Protein AF-A0A520HS94-F1 (afdb_monomer)

Sequence (142 aa):
MKLDFATVLTDAWTLFKRDRDLLLRIAAPFLFLPAFALAMVVPDPPMPDAAAGNNEAQALVWADAVQTWAAAHGGWYLLAYVMSFFGTSLFYALYLDRDQLDLRGSLTRCLRIFPRFLLAMVIVSLPAGAGLLLYAIPGLYI

Mean predicted aligned error: 8.5 Å

Foldseek 3Di:
DDDDPVVVVVVVVVVCVVCVVVL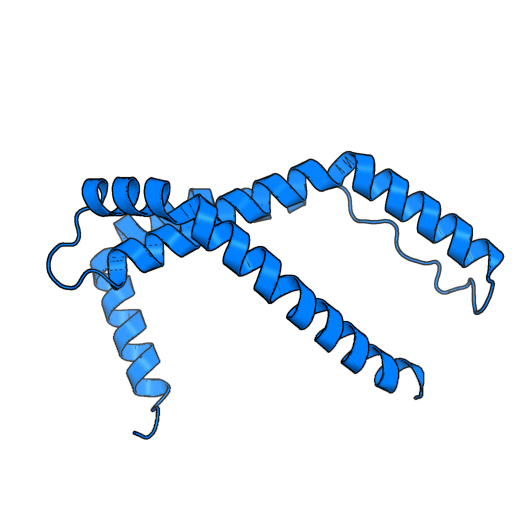CVLCVQQPPVLVVVCVVPQDDQDDQDPVCPPPPVSVVVSVVSNVVSCVVCVVSVVVNVLSNLLSVQLVVLQPVPPPDNDSVVSNVVSVVCSVVSVVVVVVVVVVVVVVVVVVVVVVVVD

Structure (mmCIF, N/CA/C/O backbone):
data_AF-A0A520HS94-F1
#
_entry.id   AF-A0A520HS94-F1
#
loop_
_atom_site.group_PDB
_atom_site.id
_atom_site.type_symbol
_atom_site.label_atom_id
_atom_site.label_alt_id
_atom_site.label_comp_id
_atom_site.label_asym_id
_atom_site.label_entity_id
_atom_site.label_seq_id
_atom_site.pdbx_PDB_ins_code
_atom_site.Cartn_x
_atom_site.Cartn_y
_atom_site.Cartn_z
_atom_site.occupancy
_atom_site.B_iso_or_equiv
_atom_site.auth_seq_id
_atom_site.auth_comp_id
_atom_site.auth_asym_id
_atom_site.auth_atom_id
_atom_site.pdbx_PDB_model_num
ATOM 1 N N . MET A 1 1 ? 6.338 -1.963 30.218 1.00 46.09 1 MET A N 1
ATOM 2 C CA . MET A 1 1 ? 5.293 -2.806 29.595 1.00 46.09 1 MET A CA 1
ATOM 3 C C . MET A 1 1 ? 5.981 -3.816 28.690 1.00 46.09 1 MET A C 1
ATOM 5 O O . MET A 1 1 ? 6.691 -3.385 27.793 1.00 46.09 1 MET A O 1
ATOM 9 N N . LYS A 1 2 ? 5.852 -5.124 28.947 1.00 66.19 2 LYS A N 1
ATOM 10 C CA . LYS A 1 2 ? 6.256 -6.154 27.976 1.00 66.19 2 LYS A CA 1
ATOM 11 C C . LYS A 1 2 ? 5.060 -6.394 27.058 1.00 66.19 2 LYS A C 1
ATOM 13 O O . LYS A 1 2 ? 3.977 -6.676 27.557 1.00 66.19 2 LYS A O 1
ATOM 18 N N . LEU A 1 3 ? 5.248 -6.206 25.756 1.00 71.38 3 LEU A N 1
ATOM 19 C CA . LEU A 1 3 ? 4.249 -6.561 24.754 1.00 71.38 3 LEU A CA 1
ATOM 20 C C . LEU A 1 3 ? 4.177 -8.086 24.683 1.00 71.38 3 LEU A C 1
ATOM 22 O O . LEU A 1 3 ? 5.139 -8.729 24.271 1.00 71.38 3 LEU A O 1
ATOM 26 N N . ASP A 1 4 ? 3.054 -8.648 25.120 1.00 88.38 4 ASP A N 1
ATOM 27 C CA . ASP A 1 4 ? 2.730 -10.044 24.864 1.00 88.38 4 ASP A CA 1
ATOM 28 C C . ASP A 1 4 ? 1.934 -10.137 23.560 1.00 88.38 4 ASP A C 1
ATOM 30 O O . ASP A 1 4 ? 0.773 -9.728 23.481 1.00 88.38 4 ASP A O 1
ATOM 34 N N . PHE A 1 5 ? 2.580 -10.674 22.527 1.00 86.12 5 PHE A N 1
ATOM 35 C CA . PHE A 1 5 ? 1.980 -10.855 21.210 1.00 86.12 5 PHE A CA 1
ATOM 36 C C . PHE A 1 5 ? 0.745 -11.758 21.244 1.00 86.12 5 PHE A C 1
ATOM 38 O O . PHE A 1 5 ? -0.189 -11.516 20.480 1.00 86.12 5 PHE A O 1
ATOM 45 N N . ALA A 1 6 ? 0.706 -12.759 22.129 1.00 88.25 6 ALA A N 1
ATOM 46 C CA . ALA A 1 6 ? -0.439 -13.661 22.230 1.00 88.25 6 ALA A CA 1
ATOM 47 C C . ALA A 1 6 ? -1.682 -12.919 22.739 1.00 88.25 6 ALA A C 1
ATOM 49 O O . ALA A 1 6 ? -2.774 -13.067 22.181 1.00 88.25 6 ALA A O 1
ATOM 50 N N . THR A 1 7 ? -1.500 -12.059 23.743 1.00 87.25 7 THR A N 1
ATOM 51 C CA . THR A 1 7 ? -2.571 -11.208 24.274 1.00 87.25 7 THR A CA 1
ATOM 52 C C . THR A 1 7 ? -3.066 -10.217 23.217 1.00 87.25 7 THR A C 1
ATOM 54 O O . THR A 1 7 ? -4.265 -10.157 22.952 1.00 87.25 7 THR A O 1
ATOM 57 N N . VAL A 1 8 ? -2.159 -9.523 22.517 1.00 87.62 8 VAL A N 1
ATOM 58 C CA . VAL A 1 8 ? -2.532 -8.568 21.451 1.00 87.62 8 VAL A CA 1
ATOM 59 C C . VAL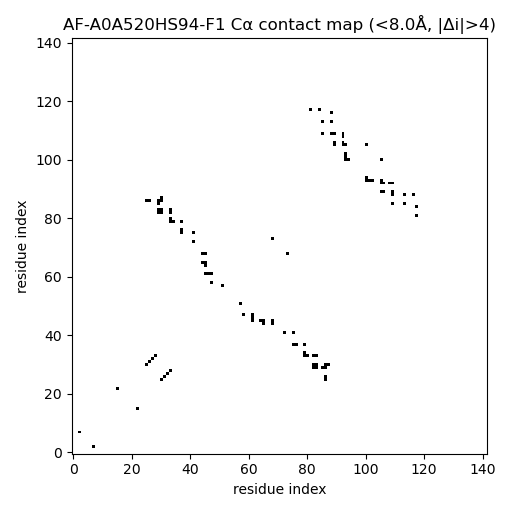 A 1 8 ? -3.321 -9.245 20.326 1.00 87.62 8 VAL A C 1
ATOM 61 O O . VAL A 1 8 ? -4.308 -8.694 19.836 1.00 87.62 8 VAL A O 1
ATOM 64 N N . LEU A 1 9 ? -2.914 -10.449 19.917 1.00 88.62 9 LEU A N 1
ATOM 65 C CA . LEU A 1 9 ? -3.591 -11.181 18.848 1.00 88.62 9 LEU A CA 1
ATOM 66 C C . LEU A 1 9 ? -4.982 -11.663 19.279 1.00 88.62 9 LEU A C 1
ATOM 68 O O . LEU A 1 9 ? -5.926 -11.620 18.490 1.00 88.62 9 LEU A O 1
ATOM 72 N N . THR A 1 10 ? -5.120 -12.084 20.536 1.00 91.19 10 THR A N 1
ATOM 73 C CA . THR A 1 10 ? -6.405 -12.508 21.109 1.00 91.19 10 THR A CA 1
ATOM 74 C C . THR A 1 10 ? -7.387 -11.340 21.188 1.00 91.19 10 THR A C 1
ATOM 76 O O . THR A 1 10 ? -8.551 -11.484 20.800 1.00 91.19 10 THR A O 1
ATOM 79 N N . ASP A 1 11 ? -6.914 -10.164 21.602 1.00 87.19 11 ASP A N 1
ATOM 80 C CA . ASP A 1 11 ? -7.717 -8.941 21.635 1.00 87.19 11 ASP A CA 1
ATOM 81 C C . ASP A 1 11 ? -8.162 -8.536 20.227 1.00 87.19 11 ASP A C 1
ATOM 83 O O . ASP A 1 11 ? -9.354 -8.324 19.986 1.00 87.19 11 ASP A O 1
ATOM 87 N N . ALA A 1 12 ? -7.230 -8.517 19.267 1.00 86.50 12 ALA A N 1
ATOM 88 C CA . ALA A 1 12 ? -7.531 -8.215 17.870 1.00 86.50 12 ALA A CA 1
ATOM 89 C C . ALA A 1 12 ? -8.554 -9.197 17.274 1.00 86.50 12 ALA A C 1
ATOM 91 O O . ALA A 1 12 ? -9.481 -8.787 16.573 1.00 86.50 12 ALA A O 1
ATOM 92 N N . TRP A 1 13 ? -8.433 -10.491 17.584 1.00 91.00 13 TRP A N 1
ATOM 93 C CA . TRP A 1 13 ? -9.367 -11.517 17.121 1.00 91.00 13 TRP A CA 1
ATOM 94 C C . TRP A 1 13 ? -10.769 -11.352 17.710 1.00 91.00 13 TRP A C 1
ATOM 96 O O . TRP A 1 13 ? -11.774 -11.539 17.017 1.00 91.00 13 TRP A O 1
ATOM 106 N N . THR A 1 14 ? -10.846 -10.970 18.982 1.00 90.75 14 THR A N 1
ATOM 107 C CA . THR A 1 14 ? -12.114 -10.697 19.664 1.00 90.75 14 THR A CA 1
ATOM 108 C C . THR A 1 14 ? -12.805 -9.479 19.050 1.00 90.75 14 THR A C 1
ATOM 110 O O . THR A 1 14 ? -13.999 -9.534 18.746 1.00 90.75 14 THR A O 1
ATOM 113 N N . LEU A 1 15 ? -12.039 -8.419 18.776 1.00 85.94 15 LEU A N 1
ATOM 114 C CA . LEU A 1 15 ? -12.501 -7.214 18.083 1.00 85.94 15 LEU A CA 1
ATOM 115 C C . LEU A 1 15 ? -13.030 -7.541 16.679 1.00 85.94 15 LEU A C 1
ATOM 117 O O . LEU A 1 15 ? -14.138 -7.148 16.315 1.00 85.94 15 LEU A O 1
ATOM 121 N N . PHE A 1 16 ? -12.264 -8.332 15.921 1.00 87.19 16 PHE A N 1
ATOM 122 C CA . PHE A 1 16 ? -12.641 -8.758 14.580 1.00 87.19 16 PHE A CA 1
ATOM 123 C C . PHE A 1 16 ? -13.942 -9.553 14.588 1.00 87.19 16 PHE A C 1
ATOM 125 O O . PHE A 1 16 ? -14.823 -9.274 13.786 1.00 87.19 16 PHE A O 1
ATOM 132 N N . LYS A 1 17 ? -14.101 -10.521 15.497 1.00 90.38 17 LYS A N 1
ATOM 133 C CA . LYS A 1 17 ? -15.337 -11.312 15.592 1.00 90.38 17 LYS A CA 1
ATOM 134 C C . LYS A 1 17 ? -16.560 -10.456 15.905 1.00 90.38 17 LYS A C 1
ATOM 136 O O . LYS A 1 17 ? -17.626 -10.732 15.358 1.00 90.38 17 LYS A O 1
ATOM 141 N N . ARG A 1 18 ? -16.404 -9.445 16.763 1.00 87.81 18 ARG A N 1
ATOM 142 C CA . ARG A 1 18 ? -17.484 -8.531 17.145 1.00 87.81 18 ARG A CA 1
ATOM 143 C C . ARG A 1 18 ? -17.935 -7.666 15.969 1.00 87.81 18 ARG A C 1
ATOM 145 O O . ARG A 1 18 ? -19.128 -7.589 15.697 1.00 87.81 18 ARG A O 1
ATOM 152 N N . ASP A 1 19 ? -16.983 -7.081 15.245 1.00 87.94 19 ASP A N 1
ATOM 153 C CA . ASP A 1 19 ? -17.264 -6.047 14.239 1.00 87.94 19 ASP A CA 1
ATOM 154 C C . ASP A 1 19 ? -17.124 -6.565 12.792 1.00 87.94 19 ASP A C 1
ATOM 156 O O . ASP A 1 19 ? -17.133 -5.788 11.838 1.00 87.94 19 ASP A O 1
ATOM 160 N N . ARG A 1 20 ? -17.002 -7.888 12.606 1.00 88.12 20 ARG A N 1
ATOM 161 C CA . ARG A 1 20 ? -16.615 -8.544 11.342 1.00 88.12 20 ARG A CA 1
ATOM 162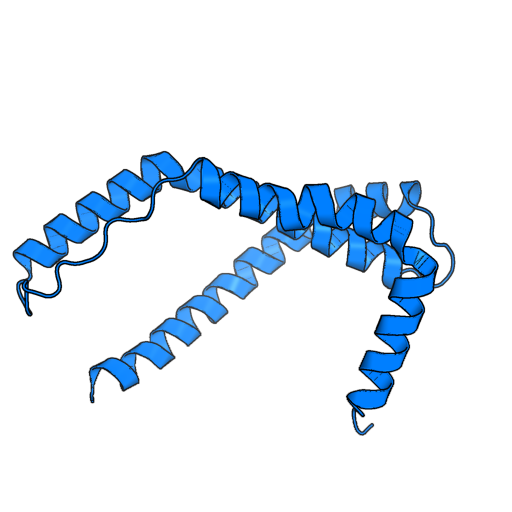 C C . ARG A 1 20 ? -17.365 -8.031 10.121 1.00 88.12 20 ARG A C 1
ATOM 164 O O . ARG A 1 20 ? -16.751 -7.802 9.086 1.00 88.12 20 ARG A O 1
ATOM 171 N N . ASP A 1 21 ? -18.685 -7.906 10.221 1.00 89.81 21 ASP A N 1
ATOM 172 C CA . ASP A 1 21 ? -19.528 -7.482 9.098 1.00 89.81 21 ASP A CA 1
ATOM 173 C C . ASP A 1 21 ? -19.171 -6.060 8.635 1.00 89.81 21 ASP A C 1
ATOM 175 O O . ASP A 1 21 ? -18.955 -5.832 7.446 1.00 89.81 21 ASP A O 1
ATOM 179 N N . LEU A 1 22 ? -18.993 -5.126 9.574 1.00 87.56 22 LEU A N 1
ATOM 180 C CA . LEU A 1 22 ? -18.542 -3.765 9.279 1.00 87.56 22 LEU A CA 1
ATOM 181 C C . LEU A 1 22 ? -17.132 -3.773 8.673 1.00 87.56 22 LEU A C 1
ATOM 183 O O . LEU A 1 22 ? -16.888 -3.130 7.650 1.00 87.56 22 LEU A O 1
ATOM 187 N N . LEU A 1 23 ? -16.210 -4.521 9.287 1.00 88.44 23 LEU A N 1
ATOM 188 C CA . LEU A 1 23 ? -14.815 -4.566 8.852 1.00 88.44 23 LEU A CA 1
ATOM 189 C C . LEU A 1 23 ? -14.678 -5.133 7.443 1.00 88.44 23 LEU A C 1
ATOM 191 O O . LEU A 1 23 ? -13.936 -4.575 6.642 1.00 88.44 23 LEU A O 1
ATOM 195 N N . LEU A 1 24 ? -15.413 -6.197 7.113 1.00 90.81 24 LEU A N 1
ATOM 196 C CA . LEU A 1 24 ? -15.394 -6.788 5.775 1.00 90.81 24 LEU A CA 1
ATOM 197 C C . LEU A 1 24 ? -15.970 -5.835 4.725 1.00 90.81 24 LEU A C 1
ATOM 199 O O . LEU A 1 24 ? -15.407 -5.729 3.638 1.00 90.81 24 LEU A O 1
ATOM 203 N N . ARG A 1 25 ? -17.033 -5.091 5.052 1.00 90.81 25 ARG A N 1
ATOM 204 C CA . ARG A 1 25 ? -17.624 -4.091 4.143 1.00 90.81 25 ARG A CA 1
ATOM 205 C C . ARG A 1 25 ? -16.694 -2.917 3.843 1.00 90.81 25 ARG A C 1
ATOM 207 O O . ARG A 1 25 ? -16.867 -2.275 2.815 1.00 90.81 25 ARG A O 1
ATOM 214 N N . ILE A 1 26 ? -15.717 -2.645 4.707 1.00 88.94 26 ILE A N 1
ATOM 215 C CA . ILE A 1 26 ? -14.685 -1.623 4.484 1.00 88.94 26 ILE A CA 1
ATOM 216 C C . ILE A 1 26 ? -13.452 -2.242 3.814 1.00 88.94 26 ILE A C 1
ATOM 218 O O . ILE A 1 26 ? -12.958 -1.727 2.813 1.00 88.94 26 ILE A O 1
ATOM 222 N N . ALA A 1 27 ? -12.963 -3.368 4.333 1.00 90.94 27 ALA A N 1
ATOM 223 C CA . ALA A 1 27 ? -11.759 -4.024 3.837 1.00 90.94 27 ALA A CA 1
ATOM 224 C C . ALA A 1 27 ? -11.918 -4.493 2.386 1.00 90.94 27 ALA A C 1
ATOM 226 O O . ALA A 1 27 ? -10.990 -4.334 1.595 1.00 90.94 27 ALA A O 1
ATOM 227 N N . ALA A 1 28 ? -13.083 -5.031 2.016 1.00 92.44 28 ALA A N 1
ATOM 228 C CA . ALA A 1 28 ? -13.317 -5.528 0.665 1.00 92.44 28 ALA A CA 1
ATOM 229 C C . ALA A 1 28 ? -13.140 -4.435 -0.412 1.00 92.44 28 ALA A C 1
ATOM 231 O O . ALA A 1 28 ? -12.296 -4.625 -1.284 1.00 92.44 28 ALA A O 1
ATOM 232 N N . PRO A 1 29 ? -13.841 -3.284 -0.373 1.00 93.38 29 PRO A N 1
ATOM 233 C CA . PRO A 1 29 ? -13.701 -2.255 -1.405 1.00 93.38 29 PRO A CA 1
ATOM 234 C C . PRO A 1 29 ? -12.425 -1.413 -1.298 1.00 93.38 29 PRO A C 1
ATOM 236 O O . PRO A 1 29 ? -11.972 -0.901 -2.319 1.00 93.38 29 PRO A O 1
ATOM 239 N N . PHE A 1 30 ? -11.856 -1.234 -0.100 1.00 92.62 30 PHE A N 1
ATOM 240 C CA . PHE A 1 30 ? -10.740 -0.298 0.085 1.00 92.62 30 PHE A CA 1
ATOM 241 C C . PHE A 1 30 ? -9.372 -0.958 0.217 1.00 92.62 30 PHE A C 1
ATOM 243 O O . PHE A 1 30 ? -8.392 -0.323 -0.136 1.00 92.62 30 PHE A O 1
ATOM 250 N N . LEU A 1 31 ? -9.276 -2.198 0.700 1.00 90.00 31 LEU A N 1
ATOM 251 C CA . LEU A 1 31 ? -7.988 -2.890 0.842 1.00 90.00 31 LEU A CA 1
ATOM 252 C C . LEU A 1 31 ? -7.825 -4.001 -0.194 1.00 90.00 31 LEU A C 1
ATOM 254 O O . LEU A 1 31 ? -6.787 -4.097 -0.840 1.00 90.00 31 LEU A O 1
ATOM 258 N N . PHE A 1 32 ? -8.851 -4.834 -0.368 1.00 94.00 32 PHE A N 1
ATOM 259 C CA . PHE A 1 32 ? -8.772 -5.982 -1.267 1.00 94.00 32 PHE A CA 1
ATOM 260 C C . PHE A 1 32 ? -8.986 -5.588 -2.731 1.00 94.00 32 PHE A C 1
ATOM 262 O O . PHE A 1 32 ? -8.144 -5.877 -3.578 1.00 94.00 32 PHE A O 1
ATOM 269 N N . LEU A 1 33 ? -10.094 -4.909 -3.035 1.00 94.19 33 LEU A N 1
ATOM 270 C CA . LEU A 1 33 ? -10.494 -4.595 -4.405 1.00 94.19 33 LEU A CA 1
ATOM 271 C C . LEU A 1 33 ? -9.450 -3.772 -5.176 1.00 94.19 33 LEU A C 1
ATOM 273 O O . LEU A 1 33 ? -9.213 -4.118 -6.329 1.00 94.19 33 LEU A O 1
ATOM 277 N N . PRO A 1 34 ? -8.788 -2.743 -4.608 1.00 92.94 34 PRO A N 1
ATOM 278 C CA . PRO A 1 34 ? -7.807 -1.969 -5.364 1.00 92.94 34 PRO A CA 1
ATOM 279 C C . PRO A 1 34 ? -6.570 -2.797 -5.722 1.00 92.94 34 PRO A C 1
ATOM 281 O O . PRO A 1 34 ? -6.094 -2.731 -6.852 1.00 92.94 34 PRO A O 1
ATOM 284 N N . ALA A 1 35 ? -6.088 -3.625 -4.790 1.00 91.25 35 ALA A N 1
ATOM 285 C CA . ALA A 1 35 ? -4.973 -4.535 -5.038 1.00 91.25 35 ALA A CA 1
ATOM 286 C C . ALA A 1 35 ? -5.341 -5.614 -6.070 1.00 91.25 35 ALA A C 1
ATOM 288 O O . ALA A 1 35 ? -4.570 -5.894 -6.985 1.00 91.25 35 ALA A O 1
ATOM 289 N N . PHE A 1 36 ? -6.546 -6.178 -5.961 1.00 94.31 36 PHE A N 1
ATOM 290 C CA . PHE A 1 36 ? -7.053 -7.161 -6.914 1.00 94.31 36 PHE A CA 1
ATOM 291 C C . PHE A 1 36 ? -7.247 -6.564 -8.316 1.00 94.31 36 PHE A C 1
ATOM 293 O O . PHE A 1 36 ? -6.867 -7.175 -9.309 1.00 94.31 36 PHE A O 1
ATOM 300 N N . ALA A 1 37 ? -7.790 -5.348 -8.405 1.00 93.12 37 ALA A N 1
ATOM 301 C CA . ALA A 1 37 ? -7.975 -4.645 -9.668 1.00 93.12 37 ALA A CA 1
ATOM 302 C C . ALA A 1 37 ? -6.635 -4.331 -10.341 1.00 93.12 37 ALA A C 1
ATOM 304 O O . ALA A 1 37 ? -6.511 -4.534 -11.546 1.00 93.12 37 ALA A O 1
ATOM 305 N N . LEU A 1 38 ? -5.619 -3.905 -9.580 1.00 93.00 38 LEU A N 1
ATOM 306 C CA . LEU A 1 38 ? -4.267 -3.723 -10.115 1.00 93.00 38 LEU A CA 1
ATOM 307 C C . LEU A 1 38 ? -3.730 -5.007 -10.744 1.00 93.00 38 LEU A C 1
ATOM 309 O O . LEU A 1 38 ? -3.280 -4.967 -11.882 1.00 93.00 38 LEU A O 1
ATOM 313 N N . ALA A 1 39 ? -3.849 -6.134 -10.038 1.00 91.38 39 ALA A N 1
ATOM 314 C CA . ALA A 1 39 ? -3.377 -7.429 -10.524 1.00 91.38 39 ALA A CA 1
ATOM 315 C C . ALA A 1 39 ? -4.093 -7.911 -11.802 1.00 91.38 39 ALA A C 1
ATOM 317 O O . ALA A 1 39 ? -3.580 -8.779 -12.499 1.00 91.38 39 ALA A O 1
ATOM 318 N N . MET A 1 40 ? -5.282 -7.380 -12.104 1.00 92.44 40 MET A N 1
ATOM 319 C CA . MET A 1 40 ? -6.052 -7.732 -13.303 1.00 92.44 40 MET A CA 1
ATOM 320 C C . MET A 1 40 ? -5.878 -6.738 -14.454 1.00 92.44 40 MET A C 1
ATOM 322 O O . MET A 1 40 ? -5.980 -7.129 -15.614 1.00 92.44 40 MET A O 1
ATOM 326 N N . VAL A 1 41 ? -5.678 -5.454 -14.150 1.00 89.50 41 VAL A N 1
ATOM 327 C CA . VAL A 1 41 ? -5.710 -4.367 -15.143 1.00 89.50 41 VAL A CA 1
ATOM 328 C C . VAL A 1 41 ? -4.312 -3.928 -15.560 1.00 89.50 41 VAL A C 1
ATOM 330 O O . VAL A 1 41 ? -4.128 -3.480 -16.693 1.00 89.50 41 VAL A O 1
ATOM 333 N N . VAL A 1 42 ? -3.332 -4.017 -14.662 1.00 92.00 42 VAL A N 1
ATOM 334 C CA . VAL A 1 42 ? -1.986 -3.514 -14.917 1.00 92.00 42 VAL A CA 1
ATOM 335 C C . VAL A 1 42 ? -1.065 -4.677 -15.283 1.00 92.00 42 VAL A C 1
ATOM 337 O O . VAL A 1 42 ? -0.926 -5.599 -14.481 1.00 92.00 42 VAL A O 1
ATOM 340 N N . PRO A 1 43 ? -0.443 -4.662 -16.476 1.00 90.25 43 PRO A N 1
ATOM 341 C CA . PRO A 1 43 ? 0.537 -5.674 -16.842 1.00 90.25 43 PRO A CA 1
ATOM 342 C C . PRO A 1 43 ? 1.779 -5.558 -15.958 1.00 90.25 43 PRO A C 1
ATOM 344 O O . PRO A 1 43 ? 2.127 -4.461 -15.511 1.00 90.25 43 PRO A O 1
ATOM 347 N N . ASP A 1 44 ? 2.470 -6.679 -15.761 1.00 87.44 44 ASP A N 1
ATOM 348 C CA . ASP A 1 44 ? 3.700 -6.709 -14.976 1.00 87.44 44 ASP A CA 1
ATOM 349 C C . ASP A 1 44 ? 4.749 -5.725 -15.527 1.00 87.44 44 ASP A C 1
ATOM 351 O O . ASP A 1 44 ? 4.856 -5.541 -16.748 1.00 87.44 44 ASP A O 1
ATOM 355 N N . PRO A 1 45 ? 5.528 -5.070 -14.645 1.00 86.69 45 PRO A N 1
ATOM 356 C CA . PRO A 1 45 ? 6.592 -4.179 -15.072 1.00 86.69 45 PRO A CA 1
ATOM 357 C C . PRO A 1 45 ? 7.666 -4.954 -15.848 1.00 86.69 45 PRO A C 1
ATOM 359 O O . PRO A 1 45 ? 7.934 -6.120 -15.539 1.00 86.69 45 PRO A O 1
ATOM 362 N N . PRO A 1 46 ? 8.325 -4.314 -16.830 1.00 87.19 46 PRO A N 1
ATOM 363 C CA . PRO A 1 46 ? 9.385 -4.960 -17.589 1.00 87.19 46 PRO A CA 1
ATOM 364 C C . PRO A 1 46 ? 10.520 -5.376 -16.650 1.00 87.19 46 PRO A C 1
ATOM 366 O O . PRO A 1 46 ? 11.104 -4.553 -15.939 1.00 87.19 46 PRO A O 1
ATOM 369 N N . MET A 1 47 ? 10.831 -6.671 -16.641 1.00 84.25 47 MET A N 1
ATOM 370 C CA . MET A 1 47 ? 11.939 -7.206 -15.856 1.00 84.25 47 MET A CA 1
ATOM 371 C C . MET A 1 47 ? 13.269 -6.946 -16.575 1.00 84.25 47 MET A C 1
ATOM 373 O O . MET A 1 47 ? 13.311 -6.992 -17.808 1.00 84.25 47 MET A O 1
ATOM 377 N N . PRO A 1 48 ? 14.355 -6.674 -15.834 1.00 80.31 48 PRO A N 1
ATOM 378 C CA . PRO A 1 48 ? 15.680 -6.577 -16.428 1.00 80.31 48 PRO A CA 1
ATOM 379 C C . PRO A 1 48 ? 16.096 -7.936 -17.005 1.00 80.31 48 PRO A C 1
ATOM 381 O O . PRO A 1 48 ? 15.826 -8.982 -16.412 1.00 80.31 48 PRO A O 1
ATOM 384 N N . ASP A 1 49 ? 16.759 -7.924 -18.162 1.00 78.81 49 ASP A N 1
ATOM 385 C CA . ASP A 1 49 ? 17.282 -9.145 -18.774 1.00 78.81 49 ASP A CA 1
ATOM 386 C C . ASP A 1 49 ? 18.464 -9.674 -17.947 1.00 78.81 49 ASP A C 1
ATOM 388 O O . ASP A 1 49 ? 19.505 -9.030 -17.828 1.00 78.81 49 ASP A O 1
ATOM 392 N N . ALA A 1 50 ? 18.308 -10.865 -17.367 1.00 70.62 50 ALA A N 1
ATOM 393 C CA . ALA A 1 50 ? 19.343 -11.500 -16.557 1.00 70.62 50 ALA A CA 1
ATOM 394 C C . ALA A 1 50 ? 20.600 -11.866 -17.372 1.00 70.62 50 ALA A C 1
ATOM 396 O O . ALA A 1 50 ? 21.684 -11.989 -16.802 1.00 70.62 50 ALA A O 1
ATOM 397 N N . ALA A 1 51 ? 20.479 -12.023 -18.696 1.00 68.94 51 ALA A N 1
ATOM 398 C CA . ALA A 1 51 ? 21.603 -12.315 -19.586 1.00 68.94 51 ALA A CA 1
ATOM 399 C C . ALA A 1 51 ? 22.416 -11.062 -19.971 1.00 68.94 51 ALA A C 1
ATOM 401 O O . ALA A 1 51 ? 23.500 -11.191 -20.543 1.00 68.94 51 ALA A O 1
ATOM 402 N N . ALA A 1 52 ? 21.926 -9.862 -19.638 1.00 63.22 52 ALA A N 1
ATOM 403 C CA . ALA A 1 52 ? 22.541 -8.580 -19.985 1.00 63.22 52 ALA A CA 1
ATOM 404 C C . ALA A 1 52 ? 23.923 -8.342 -19.356 1.00 63.22 52 ALA A C 1
ATOM 406 O O . ALA A 1 52 ? 24.740 -7.600 -19.908 1.00 63.22 52 ALA A O 1
ATOM 407 N N . GLY A 1 53 ? 24.191 -8.939 -18.189 1.00 65.38 53 GLY A N 1
ATOM 408 C CA . GLY A 1 53 ? 25.375 -8.622 -17.386 1.00 65.38 53 GLY A CA 1
ATOM 409 C C . GLY A 1 53 ? 25.488 -7.121 -17.060 1.00 65.38 53 GLY A C 1
ATOM 410 O O . GLY A 1 53 ? 24.492 -6.405 -17.000 1.00 65.38 53 GLY A O 1
ATOM 411 N N . ASN A 1 54 ? 26.715 -6.616 -16.884 1.00 68.69 54 ASN A N 1
ATOM 412 C CA . ASN A 1 54 ? 26.997 -5.199 -16.583 1.00 68.69 54 ASN A CA 1
ATOM 413 C C . ASN A 1 54 ? 26.958 -4.296 -17.835 1.00 68.69 54 ASN A C 1
ATOM 415 O O . ASN A 1 54 ? 27.827 -3.442 -18.022 1.00 68.69 54 ASN A O 1
ATOM 419 N N . ASN A 1 55 ? 25.996 -4.504 -18.735 1.00 81.31 55 ASN A N 1
ATOM 420 C CA . ASN A 1 55 ? 25.891 -3.715 -19.958 1.00 81.31 55 ASN A CA 1
ATOM 421 C C . ASN A 1 55 ? 25.067 -2.438 -19.728 1.00 81.31 55 ASN A C 1
ATOM 423 O O . ASN A 1 55 ? 23.836 -2.459 -19.739 1.00 81.31 55 ASN A O 1
ATOM 427 N N . GLU A 1 56 ? 25.761 -1.311 -19.567 1.00 80.56 56 GLU A N 1
ATOM 428 C CA . GLU A 1 56 ? 25.164 0.009 -19.318 1.00 80.56 56 GLU A CA 1
ATOM 429 C C . GLU A 1 56 ? 24.143 0.419 -20.394 1.00 80.56 56 GLU A C 1
ATOM 431 O O . GLU A 1 56 ? 23.093 0.977 -20.078 1.00 80.56 56 GLU A O 1
ATOM 436 N N . ALA A 1 57 ? 24.381 0.061 -21.661 1.00 82.69 57 ALA A N 1
ATOM 437 C CA . ALA A 1 57 ? 23.446 0.358 -22.744 1.00 82.69 57 ALA A CA 1
ATOM 438 C C . ALA A 1 57 ? 22.106 -0.382 -22.579 1.00 82.69 57 ALA A C 1
ATOM 440 O O . ALA A 1 57 ? 21.051 0.184 -22.856 1.00 82.69 57 ALA A O 1
ATOM 441 N N . GLN A 1 58 ? 22.126 -1.627 -22.092 1.00 81.69 58 GLN A N 1
ATOM 442 C CA . GLN A 1 58 ? 20.899 -2.386 -21.824 1.00 81.69 58 GLN A CA 1
ATOM 443 C C . GLN A 1 58 ? 20.188 -1.888 -20.562 1.00 81.69 58 GLN A C 1
ATOM 445 O O . GLN A 1 58 ? 18.959 -1.865 -20.530 1.00 81.69 58 GLN A O 1
ATOM 450 N N . ALA A 1 59 ? 20.938 -1.411 -1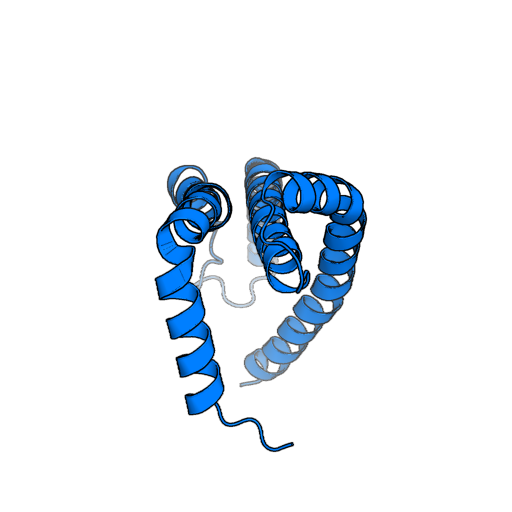9.564 1.00 82.31 59 ALA A N 1
ATOM 451 C CA . ALA A 1 59 ? 20.361 -0.775 -18.383 1.00 82.31 59 ALA A CA 1
ATOM 452 C C . ALA A 1 59 ? 19.587 0.508 -18.739 1.00 82.31 59 ALA A C 1
ATOM 454 O O . ALA A 1 59 ? 18.489 0.718 -18.225 1.00 82.31 59 ALA A O 1
ATOM 455 N N . LEU A 1 60 ? 20.111 1.331 -19.656 1.00 86.19 60 LEU A N 1
ATOM 456 C CA . LEU A 1 60 ? 19.421 2.534 -20.142 1.00 86.19 60 LEU A CA 1
ATOM 457 C C . LEU A 1 60 ? 18.138 2.199 -20.914 1.00 86.19 60 LEU A C 1
ATOM 459 O O . LEU A 1 60 ? 17.111 2.838 -20.697 1.00 86.19 60 LEU A O 1
ATOM 463 N N . VAL A 1 61 ? 18.176 1.175 -21.772 1.00 86.69 61 VAL A N 1
ATOM 464 C CA . VAL A 1 61 ? 16.987 0.703 -22.505 1.00 86.69 61 VAL A CA 1
ATOM 465 C C . VAL A 1 61 ? 15.923 0.168 -21.546 1.00 86.69 61 VAL A C 1
ATOM 467 O O . VAL A 1 61 ? 14.741 0.472 -21.695 1.00 86.69 61 VAL A O 1
ATOM 470 N N . TRP A 1 62 ? 16.329 -0.597 -20.531 1.00 87.25 62 TRP A N 1
ATOM 471 C CA . TRP A 1 62 ? 15.411 -1.069 -19.498 1.00 87.25 62 TRP A CA 1
ATOM 472 C C . TRP A 1 62 ? 14.814 0.090 -18.690 1.00 87.25 62 TRP A C 1
ATOM 474 O O . TRP A 1 62 ? 13.605 0.109 -18.467 1.00 87.25 62 TRP A O 1
ATOM 484 N N . ALA A 1 63 ? 15.619 1.084 -18.305 1.00 87.19 63 ALA A N 1
ATOM 485 C CA . ALA A 1 63 ? 15.136 2.260 -17.585 1.00 87.19 63 ALA A CA 1
ATOM 486 C C . ALA A 1 63 ? 14.083 3.043 -18.391 1.00 87.19 63 ALA A C 1
ATOM 488 O O . ALA A 1 63 ? 13.056 3.428 -17.830 1.00 87.19 63 ALA A O 1
ATOM 489 N N . ASP A 1 64 ? 14.288 3.215 -19.700 1.00 91.06 64 ASP A N 1
ATOM 490 C CA . ASP A 1 64 ? 13.317 3.854 -20.599 1.00 91.06 64 ASP A CA 1
ATOM 491 C C . ASP A 1 64 ? 12.012 3.042 -20.718 1.00 91.06 64 ASP A C 1
ATOM 493 O O . ASP A 1 64 ? 10.907 3.593 -20.634 1.00 91.06 64 ASP A O 1
ATOM 497 N N . ALA A 1 65 ? 12.116 1.711 -20.802 1.00 88.81 65 ALA A N 1
ATOM 498 C CA . ALA A 1 65 ? 10.957 0.819 -20.816 1.00 88.81 65 ALA A CA 1
ATOM 499 C C . ALA A 1 65 ? 10.160 0.882 -19.500 1.00 88.81 65 ALA A C 1
ATOM 501 O O . ALA A 1 65 ? 8.929 0.982 -19.522 1.00 88.81 65 ALA A O 1
ATOM 502 N N . VAL A 1 66 ? 10.847 0.876 -18.351 1.00 90.25 66 VAL A N 1
ATOM 503 C CA . VAL A 1 66 ? 10.225 1.047 -17.027 1.00 90.25 66 VAL A CA 1
ATOM 504 C C . VAL A 1 66 ? 9.565 2.418 -16.917 1.00 90.25 66 VAL A C 1
ATOM 506 O O . VAL A 1 66 ? 8.439 2.508 -16.429 1.00 90.25 66 VAL A O 1
ATOM 509 N N . GLN A 1 67 ? 10.217 3.484 -17.387 1.00 91.12 67 GLN A N 1
ATOM 510 C CA . GLN A 1 67 ? 9.662 4.836 -17.356 1.00 91.12 67 GLN A CA 1
ATOM 511 C C . GLN A 1 67 ? 8.398 4.947 -18.217 1.00 91.12 67 GLN A C 1
ATOM 513 O O . GLN A 1 67 ? 7.403 5.524 -17.776 1.00 91.12 67 GLN A O 1
ATOM 518 N N . THR A 1 68 ? 8.408 4.352 -19.409 1.00 93.38 68 THR A N 1
ATOM 519 C CA . THR A 1 68 ? 7.247 4.316 -20.308 1.00 93.38 68 THR A CA 1
ATOM 520 C C . THR A 1 68 ? 6.087 3.539 -19.685 1.00 93.38 68 THR A C 1
ATOM 522 O O . THR A 1 68 ? 4.953 4.023 -19.664 1.00 93.38 68 THR A O 1
ATOM 525 N N . TRP A 1 69 ? 6.367 2.371 -19.103 1.00 92.50 69 TRP A N 1
ATOM 526 C CA . TRP A 1 69 ? 5.374 1.584 -18.370 1.00 92.50 69 TRP A CA 1
ATOM 527 C C . TRP A 1 69 ? 4.811 2.358 -17.168 1.00 92.50 69 TRP A C 1
ATOM 529 O O . TRP A 1 69 ? 3.595 2.418 -16.975 1.00 92.50 69 TRP A O 1
ATOM 539 N N . ALA A 1 70 ? 5.673 3.020 -16.392 1.00 91.31 70 ALA A N 1
ATOM 540 C CA . ALA A 1 70 ? 5.271 3.805 -15.230 1.00 91.31 70 ALA A CA 1
ATOM 541 C C . ALA A 1 70 ? 4.424 5.022 -15.627 1.00 91.31 70 ALA A C 1
ATOM 543 O O . ALA A 1 70 ? 3.464 5.349 -14.933 1.00 91.31 70 ALA A O 1
ATOM 544 N N . ALA A 1 71 ? 4.720 5.667 -16.756 1.00 92.44 71 ALA A N 1
ATOM 545 C CA . ALA A 1 71 ? 3.897 6.751 -17.285 1.00 92.44 71 ALA A CA 1
ATOM 546 C C . ALA A 1 71 ? 2.505 6.255 -17.718 1.00 92.44 71 ALA A C 1
ATOM 548 O O . ALA A 1 71 ? 1.509 6.938 -17.482 1.00 92.44 71 ALA A O 1
ATOM 549 N N . ALA A 1 72 ? 2.423 5.055 -18.302 1.00 93.25 72 ALA A N 1
ATOM 550 C CA . ALA A 1 72 ? 1.165 4.461 -18.751 1.00 93.25 72 ALA A CA 1
ATOM 551 C C . ALA A 1 72 ? 0.297 3.916 -17.599 1.00 93.25 72 ALA A C 1
ATOM 553 O O . ALA A 1 72 ? -0.931 4.021 -17.648 1.00 93.25 72 ALA A O 1
ATOM 554 N N . HIS A 1 73 ? 0.911 3.345 -16.555 1.00 93.31 73 HIS A N 1
ATOM 555 C CA . HIS A 1 73 ? 0.195 2.597 -15.512 1.00 93.31 73 HIS A CA 1
ATOM 556 C C . HIS A 1 73 ? 0.329 3.164 -14.092 1.00 93.31 73 HIS A C 1
ATOM 558 O O . HIS A 1 73 ? -0.449 2.798 -13.209 1.00 93.31 73 HIS A O 1
ATOM 564 N N . GLY A 1 74 ? 1.255 4.091 -13.847 1.00 88.06 74 GLY A N 1
ATOM 565 C CA . GLY A 1 74 ? 1.525 4.643 -12.515 1.00 88.06 74 GLY A CA 1
ATOM 566 C C . GLY A 1 74 ? 0.321 5.343 -11.881 1.00 88.06 74 GLY A C 1
ATOM 567 O O . GLY A 1 74 ? 0.145 5.289 -10.664 1.00 88.06 74 GLY A O 1
ATOM 568 N N . GLY A 1 75 ? -0.568 5.925 -12.693 1.00 91.88 75 GLY A N 1
ATOM 569 C CA . GLY A 1 75 ? -1.827 6.503 -12.215 1.00 91.88 75 GLY A CA 1
ATOM 570 C C . GLY A 1 75 ? -2.752 5.478 -11.546 1.00 91.88 75 GLY A C 1
ATOM 571 O O . GLY A 1 75 ? -3.381 5.793 -10.535 1.00 91.88 75 GLY A O 1
ATOM 572 N N . TRP A 1 76 ? -2.789 4.238 -12.046 1.00 92.19 76 TRP A N 1
ATOM 573 C CA . TRP A 1 76 ? -3.576 3.158 -11.442 1.00 92.19 76 TRP A CA 1
ATOM 574 C C . TRP A 1 76 ? -3.011 2.740 -10.090 1.00 92.19 76 TRP A C 1
ATOM 576 O O . TRP A 1 76 ? -3.771 2.584 -9.135 1.00 92.19 76 TRP A O 1
ATOM 586 N N . TYR A 1 77 ? -1.683 2.629 -9.983 1.00 89.31 77 TYR A N 1
ATOM 587 C CA . TYR A 1 77 ? -1.026 2.376 -8.700 1.00 89.31 77 TYR A CA 1
ATOM 588 C C . TYR A 1 77 ? -1.318 3.489 -7.702 1.00 89.31 77 TYR A C 1
ATOM 590 O O . TYR A 1 77 ? -1.720 3.204 -6.575 1.00 89.31 77 TYR A O 1
ATOM 598 N N . LEU A 1 78 ? -1.184 4.753 -8.118 1.00 90.56 78 LEU A N 1
ATOM 599 C CA . LEU A 1 78 ? -1.496 5.895 -7.264 1.00 90.56 78 LEU A CA 1
ATOM 600 C C . LEU A 1 78 ? -2.939 5.827 -6.751 1.00 90.56 78 LEU A C 1
ATOM 602 O O . LEU A 1 78 ? -3.166 5.960 -5.549 1.00 90.56 78 LEU A O 1
ATOM 606 N N . LEU A 1 79 ? -3.905 5.573 -7.638 1.00 92.12 79 LEU A N 1
ATOM 607 C CA . LEU A 1 79 ? -5.312 5.441 -7.265 1.00 92.12 79 LEU A CA 1
ATOM 608 C C . LEU A 1 79 ? -5.524 4.307 -6.254 1.00 92.12 79 LEU A C 1
ATOM 610 O O . LEU A 1 79 ? -6.173 4.510 -5.227 1.00 92.12 79 LEU A O 1
ATOM 614 N N . ALA A 1 80 ? -4.943 3.135 -6.506 1.00 92.50 80 ALA A N 1
ATOM 615 C CA . ALA A 1 80 ? -5.076 1.987 -5.620 1.00 92.50 80 ALA A CA 1
ATOM 616 C C . ALA A 1 80 ? -4.457 2.238 -4.235 1.00 92.50 80 ALA A C 1
ATOM 618 O O . ALA A 1 80 ? -5.061 1.887 -3.215 1.00 92.50 80 ALA A O 1
ATOM 619 N N . TYR A 1 81 ? -3.299 2.903 -4.175 1.00 90.50 81 TYR A N 1
ATOM 620 C CA . TYR A 1 81 ? -2.676 3.313 -2.915 1.00 90.50 81 TYR A CA 1
ATOM 621 C C . TYR A 1 81 ? -3.527 4.330 -2.159 1.00 90.50 81 TYR A C 1
ATOM 623 O O . TYR A 1 81 ? -3.731 4.175 -0.957 1.00 90.50 81 TYR A O 1
ATOM 631 N N . VAL A 1 82 ? -4.074 5.336 -2.845 1.00 92.62 82 VAL A N 1
ATOM 632 C CA . VAL A 1 82 ? -4.976 6.326 -2.237 1.00 92.62 82 VAL A CA 1
ATOM 633 C C . VAL A 1 82 ? -6.210 5.641 -1.642 1.00 92.62 82 VAL A C 1
ATOM 635 O O . VAL A 1 82 ? -6.556 5.915 -0.492 1.00 92.62 82 VAL A O 1
ATOM 638 N N . MET A 1 83 ? -6.833 4.708 -2.370 1.00 93.81 83 MET A N 1
ATOM 639 C CA . MET A 1 83 ? -7.971 3.927 -1.864 1.00 93.81 83 MET A CA 1
ATOM 640 C C . MET A 1 83 ? -7.594 3.085 -0.637 1.00 93.81 83 MET A C 1
ATOM 642 O O . MET A 1 83 ? -8.327 3.073 0.355 1.00 93.81 83 MET A O 1
ATOM 646 N N . SER A 1 84 ? -6.423 2.449 -0.671 1.00 92.38 84 SER A N 1
ATOM 647 C CA . SER A 1 84 ? -5.910 1.623 0.427 1.00 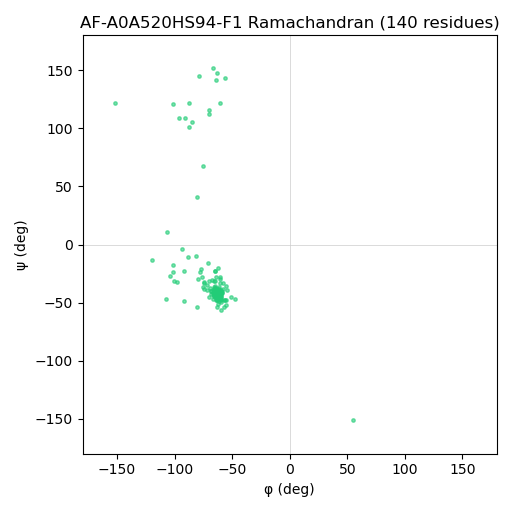92.38 84 SER A CA 1
ATOM 648 C C . SER A 1 84 ? -5.600 2.444 1.676 1.00 92.38 84 SER A C 1
ATOM 650 O O . SER A 1 84 ? -5.987 2.077 2.788 1.00 92.38 84 SER A O 1
ATOM 652 N N . PHE A 1 85 ? -4.960 3.601 1.513 1.00 92.00 85 PHE A N 1
ATOM 653 C CA . PHE A 1 85 ? -4.709 4.526 2.615 1.00 92.00 85 PHE A CA 1
ATOM 654 C C . PHE A 1 85 ? -5.999 5.094 3.189 1.00 92.00 85 PHE A C 1
ATOM 656 O O . PHE A 1 85 ? -6.091 5.268 4.407 1.00 92.00 85 PHE A O 1
ATOM 663 N N . PHE A 1 86 ? -7.007 5.338 2.350 1.00 91.75 86 PHE A N 1
ATOM 664 C CA . PHE A 1 86 ? -8.314 5.769 2.826 1.00 91.75 86 PHE A CA 1
ATOM 665 C C . PHE A 1 86 ? -8.939 4.696 3.724 1.00 91.75 86 PHE A C 1
ATOM 667 O O . PHE A 1 86 ? -9.268 4.994 4.873 1.00 91.75 86 PHE A O 1
ATOM 674 N N . GLY A 1 87 ? -8.990 3.440 3.263 1.00 91.12 87 GLY A N 1
ATOM 675 C CA . GLY A 1 87 ? -9.479 2.306 4.056 1.00 91.12 87 GLY A CA 1
ATOM 676 C C . GLY A 1 87 ? -8.748 2.147 5.391 1.00 91.12 87 GLY A C 1
ATOM 677 O O . GLY A 1 87 ? -9.382 2.067 6.442 1.00 91.12 87 GLY A O 1
ATOM 678 N N . THR A 1 88 ? -7.414 2.191 5.373 1.00 90.62 88 THR A N 1
ATOM 679 C CA . THR A 1 88 ? -6.585 2.125 6.588 1.00 90.62 88 THR A CA 1
ATOM 680 C C . THR A 1 88 ? -6.890 3.270 7.556 1.00 90.62 88 THR A C 1
ATOM 682 O O . THR A 1 88 ? -7.066 3.048 8.755 1.00 90.62 88 THR A O 1
ATOM 685 N N . SER A 1 89 ? -7.019 4.499 7.051 1.00 89.81 89 SER A N 1
ATOM 686 C CA . SER A 1 89 ? -7.355 5.655 7.886 1.00 89.81 89 SER A CA 1
ATOM 687 C C . SER A 1 89 ? -8.765 5.568 8.479 1.00 89.81 89 SER A C 1
ATOM 689 O O . SER A 1 89 ? -8.983 6.026 9.601 1.00 89.81 89 SER A O 1
ATOM 691 N N . LEU A 1 90 ? -9.708 4.937 7.770 1.00 89.31 90 LEU A N 1
ATOM 692 C CA . LEU A 1 90 ? -11.057 4.686 8.264 1.00 89.31 90 LEU A CA 1
ATOM 693 C C . LEU A 1 90 ? -11.049 3.657 9.403 1.00 89.31 90 LEU A C 1
ATOM 695 O O . LEU A 1 90 ? -11.725 3.875 10.406 1.00 89.31 90 LEU A O 1
ATOM 699 N N . PHE A 1 91 ? -10.232 2.600 9.314 1.00 88.38 91 PHE A N 1
ATOM 700 C CA . PHE A 1 91 ? -10.026 1.676 10.437 1.00 88.38 91 PHE A CA 1
ATOM 701 C C . PHE A 1 91 ? -9.448 2.383 11.662 1.00 88.38 91 PHE A C 1
ATOM 703 O O . PHE A 1 91 ? -9.934 2.178 12.774 1.00 88.38 91 PHE A O 1
ATOM 710 N N . TYR A 1 92 ? -8.456 3.256 11.470 1.00 87.31 92 TYR A N 1
ATOM 711 C CA . TYR A 1 92 ? -7.927 4.059 12.572 1.00 87.31 92 TYR A CA 1
ATOM 712 C C . TYR A 1 92 ? -8.990 4.985 13.159 1.00 87.31 92 TYR A C 1
ATOM 714 O O . TYR A 1 92 ? -9.107 5.066 14.375 1.00 87.31 92 TYR A O 1
ATOM 722 N N . ALA A 1 93 ? -9.802 5.639 12.328 1.00 86.06 93 ALA A N 1
ATOM 723 C CA . ALA A 1 93 ? -10.875 6.509 12.799 1.00 86.06 93 ALA A CA 1
ATOM 724 C C . ALA A 1 93 ? -11.975 5.753 13.566 1.00 86.06 93 ALA A C 1
ATOM 726 O O . ALA A 1 93 ? -12.565 6.333 14.471 1.00 86.06 93 ALA A O 1
ATOM 727 N N . LEU A 1 94 ? -12.247 4.491 13.220 1.00 85.56 94 LEU A N 1
ATOM 728 C CA . LEU A 1 94 ? -13.220 3.645 13.920 1.00 85.56 94 LEU A CA 1
ATOM 729 C C . LEU A 1 94 ? -12.707 3.151 15.276 1.00 85.56 94 LEU A C 1
ATOM 731 O O . LEU A 1 94 ? -13.481 3.074 16.221 1.00 85.56 94 LEU A O 1
ATOM 735 N N . TYR A 1 95 ? -11.419 2.815 15.377 1.00 82.69 95 TYR A N 1
ATOM 736 C CA . TYR A 1 95 ? -10.872 2.165 16.572 1.00 82.69 95 TYR A CA 1
ATOM 737 C C . TYR A 1 95 ? -10.098 3.080 17.523 1.00 82.69 95 TYR A C 1
ATOM 739 O O . TYR A 1 95 ? -9.904 2.709 18.681 1.00 82.69 95 TYR A O 1
ATOM 747 N N . LEU A 1 96 ? -9.665 4.268 17.086 1.00 81.38 96 LEU A N 1
ATOM 748 C CA . LEU A 1 96 ? -9.125 5.273 18.011 1.00 81.38 96 LEU A CA 1
ATOM 749 C C . LEU A 1 96 ? -10.222 6.011 18.783 1.00 81.38 96 LEU A C 1
ATOM 751 O O . LEU A 1 96 ? -9.925 6.563 19.843 1.00 81.38 96 LEU A O 1
ATOM 755 N N . ASP A 1 97 ? -11.452 6.062 18.264 1.00 72.06 97 ASP A N 1
ATOM 756 C CA . ASP A 1 97 ? -12.565 6.709 18.955 1.00 72.06 97 ASP A CA 1
ATOM 757 C C . ASP A 1 97 ? -13.197 5.723 19.944 1.00 72.06 97 ASP A C 1
ATOM 759 O O . ASP A 1 97 ? -13.834 4.744 19.560 1.00 72.06 97 ASP A O 1
ATOM 763 N N . ARG A 1 98 ? -12.936 5.932 21.238 1.00 59.44 98 ARG A N 1
ATOM 764 C CA . ARG A 1 98 ? -13.282 4.970 22.296 1.00 59.44 98 ARG A CA 1
ATOM 765 C C . ARG A 1 98 ? -14.760 4.973 22.677 1.00 59.44 98 ARG A C 1
ATOM 767 O O . ARG A 1 98 ? -15.214 3.975 23.229 1.00 59.44 98 ARG A O 1
ATOM 774 N N . ASP A 1 99 ? -15.485 6.052 22.386 1.00 61.84 99 ASP A N 1
ATOM 775 C CA . ASP A 1 99 ? -16.817 6.265 22.958 1.00 61.84 99 ASP A CA 1
ATOM 776 C C . ASP A 1 99 ? -17.980 5.931 22.014 1.00 61.84 99 ASP A C 1
ATOM 778 O O . ASP A 1 99 ? -19.055 5.602 22.513 1.00 61.84 99 ASP A O 1
ATOM 782 N N . GLN A 1 100 ? -17.812 5.944 20.682 1.00 58.03 100 GLN A N 1
ATOM 783 C CA . GLN A 1 100 ? -18.880 5.560 19.742 1.00 58.03 100 GLN A CA 1
ATOM 784 C C . GLN A 1 100 ? -18.337 4.990 18.422 1.00 58.03 100 GLN A C 1
ATOM 786 O O . GLN A 1 100 ? -17.659 5.680 17.665 1.00 58.03 100 GLN A O 1
ATOM 791 N N . LEU A 1 101 ? -18.726 3.752 18.096 1.00 66.00 101 LEU A N 1
ATOM 792 C CA . LEU A 1 101 ? -18.593 3.175 16.752 1.00 66.00 101 LEU A CA 1
ATOM 793 C C . LEU A 1 101 ? -19.666 3.779 15.824 1.00 66.00 101 LEU A C 1
ATOM 795 O O . LEU A 1 101 ? -20.604 3.093 15.419 1.00 66.00 101 LEU A O 1
ATOM 799 N N . ASP A 1 102 ? -19.564 5.073 15.514 1.00 78.44 102 ASP A N 1
ATOM 800 C CA . ASP A 1 102 ? -20.413 5.713 14.504 1.00 78.44 102 ASP A CA 1
ATOM 801 C C . ASP A 1 102 ? -19.692 5.775 13.153 1.00 78.44 102 ASP A C 1
ATOM 803 O O . ASP A 1 102 ? -18.777 6.573 12.941 1.00 78.44 102 ASP A O 1
ATOM 807 N N . LEU A 1 103 ? -20.156 4.966 12.199 1.00 77.50 103 LEU A N 1
ATOM 808 C CA . LEU A 1 103 ? -19.617 4.934 10.841 1.00 77.50 103 LEU A CA 1
ATOM 809 C C . LEU A 1 103 ? -19.698 6.307 10.157 1.00 77.50 103 LEU A C 1
ATOM 811 O O . LEU A 1 103 ? -18.776 6.683 9.429 1.00 77.50 103 LEU A O 1
ATOM 815 N N . ARG A 1 104 ? -20.776 7.070 10.377 1.00 82.19 104 ARG A N 1
ATOM 816 C CA . ARG A 1 104 ? -20.966 8.374 9.724 1.00 82.19 104 ARG A CA 1
ATOM 817 C C . ARG A 1 104 ? -19.984 9.407 10.276 1.00 82.19 104 ARG A C 1
ATOM 819 O O . ARG A 1 104 ? -19.351 10.133 9.497 1.00 82.19 104 ARG A O 1
ATOM 826 N N . GLY A 1 105 ? -19.837 9.451 11.598 1.00 82.38 105 GLY A N 1
ATOM 827 C CA . GLY A 1 105 ? -18.855 10.273 12.296 1.00 82.38 105 GLY A CA 1
ATOM 828 C C . GLY A 1 105 ? -17.426 9.932 11.878 1.00 82.38 105 GLY A C 1
ATOM 829 O O . GLY A 1 105 ? -16.680 10.825 11.456 1.00 82.38 105 GLY A O 1
ATOM 830 N N . SER A 1 106 ? -17.066 8.646 11.887 1.00 82.44 106 SER A N 1
ATOM 831 C CA . SER A 1 106 ? -15.736 8.185 11.477 1.00 82.44 106 SER A CA 1
ATOM 832 C C . SER A 1 106 ? -15.441 8.494 10.010 1.00 82.44 106 SER A C 1
ATOM 834 O O . SER A 1 106 ? -14.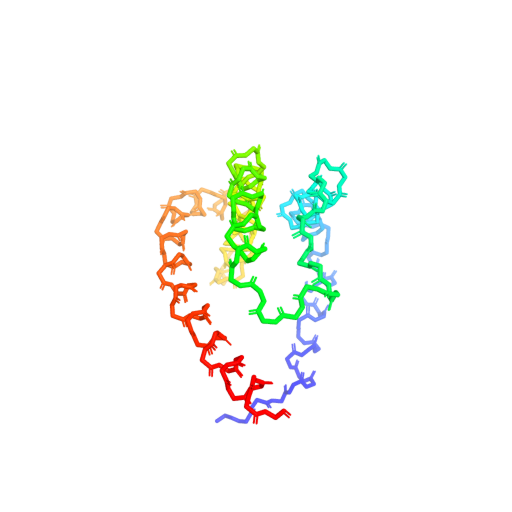339 8.949 9.712 1.00 82.44 106 SER A O 1
ATOM 836 N N . LEU A 1 107 ? -16.409 8.347 9.098 1.00 85.25 107 LEU A N 1
ATOM 837 C CA . LEU A 1 107 ? -16.225 8.681 7.680 1.00 85.25 107 LEU A CA 1
ATOM 838 C C . LEU A 1 107 ? -15.999 10.185 7.470 1.00 85.25 107 LEU A C 1
ATOM 840 O O . LEU A 1 107 ? -15.086 10.585 6.749 1.00 85.25 107 LEU A O 1
ATOM 844 N N . THR A 1 108 ? -16.786 11.028 8.142 1.00 85.88 108 THR A N 1
ATOM 845 C CA . THR A 1 108 ? -16.652 12.494 8.059 1.00 85.88 108 THR A CA 1
ATOM 846 C C . THR A 1 108 ? -15.303 12.955 8.614 1.00 85.88 108 THR A C 1
ATOM 848 O O . THR A 1 108 ? -14.610 13.785 8.018 1.00 85.88 108 THR A O 1
ATOM 851 N N . ARG A 1 109 ? -14.892 12.381 9.749 1.00 84.81 109 ARG A N 1
ATOM 852 C CA . ARG A 1 109 ? -13.590 12.642 10.368 1.00 84.81 109 ARG A CA 1
ATOM 853 C C . ARG A 1 109 ? -12.442 12.170 9.478 1.00 84.81 109 ARG A C 1
ATOM 855 O O . ARG A 1 109 ? -11.477 12.914 9.303 1.00 84.81 109 ARG A O 1
ATOM 862 N N . CYS A 1 110 ? -12.568 10.972 8.913 1.00 86.88 110 CYS A N 1
ATOM 863 C CA . CYS A 1 110 ? -11.621 10.390 7.972 1.00 86.88 110 CYS A CA 1
ATOM 864 C C . CYS A 1 110 ? -11.438 11.315 6.766 1.00 86.88 110 CYS A C 1
ATOM 866 O O . CYS A 1 110 ? -10.324 11.773 6.551 1.00 86.88 110 CYS A O 1
ATOM 868 N N . LEU A 1 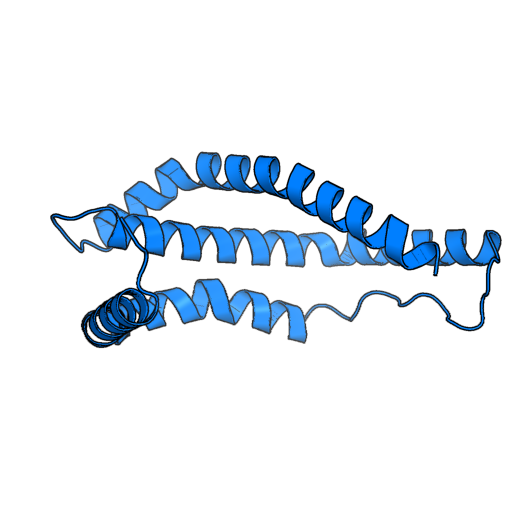111 ? -12.511 11.727 6.082 1.00 87.19 111 LEU A N 1
ATOM 869 C CA . LEU A 1 111 ? -12.445 12.657 4.943 1.00 87.19 111 LEU A CA 1
ATOM 870 C C . LEU A 1 111 ? -11.722 13.971 5.273 1.00 87.19 111 LEU A C 1
ATOM 872 O O . LEU A 1 111 ? -10.946 14.473 4.463 1.00 87.19 111 LEU A O 1
ATOM 876 N N . ARG A 1 112 ? -11.930 14.516 6.477 1.00 88.31 112 ARG A N 1
ATOM 877 C CA . ARG A 1 112 ? -11.287 15.767 6.905 1.00 88.31 112 ARG A CA 1
ATOM 878 C C . ARG A 1 112 ? -9.790 15.610 7.191 1.00 88.31 112 ARG A C 1
ATOM 880 O O . ARG A 1 112 ? -9.022 16.546 6.978 1.00 88.31 112 ARG A O 1
ATOM 887 N N . ILE A 1 113 ? -9.374 14.462 7.724 1.00 88.06 113 ILE A N 1
ATOM 888 C CA . ILE A 1 113 ? -7.978 14.201 8.120 1.00 88.06 113 ILE A CA 1
ATOM 889 C C . ILE A 1 113 ? -7.188 13.544 6.982 1.00 88.06 113 ILE A C 1
ATOM 891 O O . ILE A 1 113 ? -5.966 13.687 6.929 1.00 88.06 113 ILE A O 1
ATOM 895 N N . PHE A 1 114 ? -7.872 12.886 6.047 1.00 89.88 114 PHE A N 1
ATOM 896 C CA . PHE A 1 114 ? -7.280 12.078 4.990 1.00 89.88 114 PHE A CA 1
ATOM 897 C C . PHE A 1 114 ? -6.185 12.797 4.190 1.00 89.88 114 PHE A C 1
ATOM 899 O O . PHE A 1 114 ? -5.115 12.211 4.057 1.00 89.88 114 PHE A O 1
ATOM 906 N N . PRO A 1 115 ? -6.335 14.065 3.753 1.00 89.31 115 PRO A N 1
ATOM 907 C CA . PRO A 1 115 ? -5.261 14.753 3.031 1.00 89.31 115 PRO A CA 1
ATOM 908 C C . PRO A 1 115 ? -3.974 14.868 3.857 1.00 89.31 115 PRO A C 1
ATOM 910 O O . PRO A 1 115 ? -2.876 14.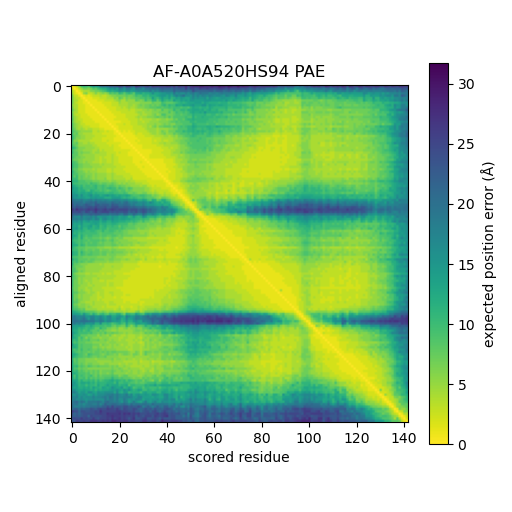664 3.347 1.00 89.31 115 PRO A O 1
ATOM 913 N N . ARG A 1 116 ? -4.098 15.142 5.163 1.00 91.25 116 ARG A N 1
ATOM 914 C CA . ARG A 1 116 ? -2.948 15.253 6.078 1.00 91.25 116 ARG A CA 1
ATOM 915 C C . ARG A 1 116 ? -2.327 13.885 6.342 1.00 91.25 116 ARG A C 1
ATOM 917 O O . ARG A 1 116 ? -1.108 13.776 6.398 1.00 91.25 116 ARG A O 1
ATOM 924 N N . PHE A 1 117 ? -3.159 12.855 6.478 1.00 88.62 117 PHE A N 1
ATOM 925 C CA . PHE A 1 117 ? -2.707 11.475 6.625 1.00 88.62 117 PHE A CA 1
ATOM 926 C C . PHE A 1 117 ? -1.964 10.982 5.377 1.00 88.62 117 PHE A C 1
ATOM 928 O O . PHE A 1 117 ? -0.890 10.402 5.500 1.00 88.62 117 PHE A O 1
ATOM 935 N N . LEU A 1 118 ? -2.488 11.269 4.185 1.00 89.94 118 LEU A N 1
ATOM 936 C CA . LEU A 1 118 ? -1.862 10.915 2.915 1.00 89.94 118 LEU A CA 1
ATOM 937 C C . LEU A 1 118 ? -0.497 11.596 2.767 1.00 89.94 118 LEU A C 1
ATOM 939 O O . LEU A 1 118 ? 0.485 10.929 2.458 1.00 89.94 118 LEU A O 1
ATOM 943 N N . LEU A 1 119 ? -0.410 12.897 3.066 1.00 91.19 119 LEU A N 1
ATOM 944 C CA . LEU A 1 119 ? 0.867 13.617 3.076 1.00 91.19 119 LEU A CA 1
ATOM 945 C C . LEU A 1 119 ? 1.857 13.016 4.079 1.00 91.19 119 LEU A C 1
ATOM 947 O O . LEU A 1 119 ? 3.024 12.837 3.745 1.00 91.19 119 LEU A O 1
ATOM 951 N N . ALA A 1 120 ? 1.399 12.660 5.282 1.00 90.44 120 ALA A N 1
ATOM 952 C CA . ALA A 1 120 ? 2.244 11.994 6.268 1.00 90.44 120 ALA A CA 1
ATOM 953 C C . ALA A 1 120 ? 2.762 10.643 5.749 1.00 90.44 120 ALA A C 1
ATOM 955 O O . ALA A 1 120 ? 3.950 10.361 5.884 1.00 90.44 120 ALA A O 1
ATOM 956 N N . MET A 1 121 ? 1.911 9.841 5.102 1.00 87.06 121 MET A N 1
ATOM 957 C CA . MET A 1 121 ? 2.316 8.565 4.504 1.00 87.06 121 MET A CA 1
ATOM 958 C C . MET A 1 121 ? 3.344 8.747 3.386 1.00 87.06 121 MET A C 1
ATOM 960 O O . MET A 1 121 ? 4.330 8.017 3.353 1.00 87.06 121 MET A O 1
ATOM 964 N N . VAL A 1 122 ? 3.182 9.755 2.523 1.00 87.06 122 VAL A N 1
ATOM 965 C CA . VAL A 1 122 ? 4.173 10.081 1.484 1.00 87.06 122 VAL A CA 1
ATOM 966 C C . VAL A 1 122 ? 5.510 10.471 2.117 1.00 87.06 122 VAL A C 1
ATOM 968 O O . VAL A 1 122 ? 6.542 9.897 1.770 1.00 87.06 122 VAL A O 1
ATOM 971 N N . ILE A 1 123 ? 5.493 11.373 3.102 1.00 89.06 123 ILE A N 1
ATOM 972 C CA . ILE A 1 123 ? 6.704 11.828 3.802 1.00 89.06 123 ILE A CA 1
ATOM 973 C C . ILE A 1 123 ? 7.418 10.661 4.490 1.00 89.06 123 ILE A C 1
ATOM 975 O O . ILE A 1 123 ? 8.641 10.606 4.451 1.00 89.06 123 ILE A O 1
ATOM 979 N N . VAL A 1 124 ? 6.681 9.723 5.091 1.00 87.00 124 VAL A N 1
ATOM 980 C CA . VAL A 1 124 ? 7.252 8.539 5.756 1.00 87.00 124 VAL A CA 1
ATOM 981 C C . VAL A 1 124 ? 7.747 7.495 4.749 1.00 87.00 124 VAL A C 1
ATOM 983 O O . VAL A 1 124 ? 8.752 6.829 5.002 1.00 87.00 124 VAL A O 1
ATOM 986 N N . SER A 1 125 ? 7.089 7.363 3.595 1.00 80.62 125 SER A N 1
ATOM 987 C CA . SER A 1 125 ? 7.484 6.391 2.571 1.00 80.62 125 SER A CA 1
ATOM 988 C C . SER A 1 125 ? 8.826 6.716 1.912 1.00 80.62 125 SER A C 1
ATOM 990 O O . SER A 1 125 ? 9.552 5.794 1.551 1.00 80.62 125 SER A O 1
ATOM 992 N N . LEU A 1 126 ? 9.194 8.000 1.805 1.00 81.25 126 LEU A N 1
ATOM 993 C CA . LEU A 1 126 ? 10.450 8.423 1.177 1.00 81.25 126 LEU A CA 1
ATOM 994 C C . LEU A 1 126 ? 11.684 7.900 1.952 1.00 81.25 126 LEU A C 1
ATOM 996 O O . LEU A 1 126 ? 12.499 7.198 1.348 1.00 81.25 126 LEU A O 1
ATOM 1000 N N . PRO A 1 127 ? 11.822 8.127 3.278 1.00 81.06 127 PRO A N 1
ATOM 1001 C CA . PRO A 1 127 ? 12.875 7.511 4.083 1.00 81.06 127 PRO A CA 1
ATOM 1002 C C . PRO A 1 127 ? 12.797 5.987 4.127 1.00 81.06 127 PRO A C 1
ATOM 1004 O O . PRO A 1 127 ? 13.835 5.334 4.106 1.00 81.06 127 PRO A O 1
ATOM 1007 N N . ALA A 1 128 ? 11.591 5.410 4.193 1.00 78.56 128 ALA A N 1
ATOM 1008 C CA . ALA A 1 128 ? 11.430 3.958 4.242 1.00 78.56 128 ALA A CA 1
ATOM 1009 C C . ALA A 1 128 ? 11.950 3.290 2.957 1.00 78.56 128 ALA A C 1
ATOM 1011 O O . ALA A 1 128 ? 12.691 2.310 3.029 1.00 78.56 128 ALA A O 1
ATOM 1012 N N . GLY A 1 129 ? 11.628 3.860 1.792 1.00 73.62 129 GLY A N 1
ATOM 1013 C CA . GLY A 1 129 ? 12.144 3.409 0.501 1.00 73.62 129 GLY A CA 1
ATOM 1014 C C . GLY A 1 129 ? 13.657 3.598 0.382 1.00 73.62 129 GLY A C 1
ATOM 1015 O O . GLY A 1 129 ? 14.363 2.667 0.001 1.00 73.62 129 GLY A O 1
ATOM 1016 N N . ALA A 1 130 ? 14.177 4.762 0.784 1.00 73.62 130 ALA A N 1
ATOM 1017 C CA . ALA A 1 130 ? 15.618 5.023 0.793 1.00 73.62 130 ALA A CA 1
ATOM 1018 C C . ALA A 1 130 ? 16.385 4.061 1.721 1.00 73.62 130 ALA A C 1
ATOM 1020 O O . ALA A 1 130 ? 17.457 3.575 1.363 1.00 73.62 130 ALA A O 1
ATOM 1021 N N . GLY A 1 131 ? 15.824 3.740 2.890 1.00 73.94 131 GLY A N 1
ATOM 1022 C CA . GLY A 1 131 ? 16.384 2.760 3.820 1.00 73.94 131 GLY A CA 1
ATOM 1023 C C . GLY A 1 131 ? 16.425 1.344 3.240 1.00 73.94 131 GLY A C 1
ATOM 1024 O O . GLY A 1 131 ? 17.396 0.622 3.450 1.00 73.94 131 GLY A O 1
ATOM 1025 N N . LEU A 1 132 ? 15.411 0.961 2.462 1.00 71.81 132 LEU A N 1
ATOM 1026 C CA . LEU A 1 132 ? 15.370 -0.333 1.779 1.00 71.81 132 LEU A CA 1
ATOM 1027 C C . LEU A 1 132 ? 16.427 -0.413 0.665 1.00 71.81 132 LEU A C 1
ATOM 1029 O O . LEU A 1 132 ? 17.127 -1.417 0.561 1.00 71.81 132 LEU A O 1
ATOM 1033 N N . LEU A 1 133 ? 16.626 0.671 -0.095 1.00 66.88 133 LEU A N 1
ATOM 1034 C CA . LEU A 1 133 ? 17.723 0.777 -1.066 1.00 66.88 133 LEU A CA 1
ATOM 1035 C C . LEU A 1 133 ? 19.097 0.678 -0.386 1.00 66.88 133 LEU A C 1
ATOM 1037 O O . LEU A 1 133 ? 19.962 -0.048 -0.866 1.00 66.88 133 LEU A O 1
ATOM 1041 N N . LEU A 1 134 ? 19.280 1.324 0.770 1.00 66.00 134 LEU A N 1
ATOM 1042 C CA . LEU A 1 134 ? 20.493 1.186 1.587 1.00 66.00 134 LEU A CA 1
ATOM 1043 C C . LEU A 1 134 ? 20.736 -0.250 2.068 1.00 66.00 134 LEU A C 1
ATOM 1045 O O . LEU A 1 134 ? 21.888 -0.616 2.264 1.00 66.00 134 LEU A O 1
ATOM 1049 N N . TYR A 1 135 ? 19.688 -1.060 2.237 1.00 62.41 135 TYR A N 1
ATOM 1050 C CA . TYR A 1 135 ? 19.802 -2.485 2.566 1.00 62.41 135 TYR A CA 1
ATOM 1051 C C . TYR A 1 135 ? 20.113 -3.354 1.335 1.00 62.41 135 TYR A C 1
ATOM 1053 O O . TYR A 1 135 ? 20.789 -4.375 1.454 1.00 62.41 135 TYR A O 1
ATOM 1061 N N . ALA A 1 136 ? 19.671 -2.935 0.146 1.00 61.03 136 ALA A N 1
ATOM 1062 C CA . ALA A 1 136 ? 20.006 -3.588 -1.119 1.00 61.03 136 ALA A CA 1
ATOM 1063 C C . ALA A 1 136 ? 21.479 -3.380 -1.517 1.00 61.03 136 ALA A C 1
ATOM 1065 O O . ALA A 1 136 ? 22.076 -4.275 -2.108 1.00 61.03 136 ALA A O 1
ATOM 1066 N N . ILE A 1 137 ? 22.089 -2.246 -1.146 1.00 59.56 137 ILE A N 1
ATOM 1067 C CA . ILE A 1 137 ? 23.508 -1.949 -1.415 1.00 59.56 137 ILE A CA 1
ATOM 1068 C C . ILE A 1 137 ? 24.450 -3.044 -0.860 1.00 59.56 137 ILE A C 1
ATOM 1070 O O . ILE A 1 137 ? 25.228 -3.575 -1.646 1.00 59.56 137 ILE A O 1
ATOM 1074 N N . PRO A 1 138 ? 24.387 -3.463 0.423 1.00 56.75 138 PRO A N 1
ATOM 1075 C CA . PRO A 1 138 ? 25.172 -4.592 0.927 1.00 56.75 138 PRO A CA 1
ATOM 1076 C C . PRO A 1 138 ? 24.918 -5.907 0.178 1.00 56.75 138 PRO A C 1
ATOM 1078 O O . PRO A 1 138 ? 25.842 -6.699 0.023 1.00 56.75 138 PRO A O 1
ATOM 1081 N N . GLY A 1 139 ? 23.689 -6.134 -0.298 1.00 53.97 139 GLY A N 1
ATOM 1082 C CA . GLY A 1 139 ? 23.324 -7.321 -1.075 1.00 53.97 139 GLY A CA 1
ATOM 1083 C C . GLY A 1 139 ? 23.909 -7.361 -2.491 1.00 53.97 139 GLY A C 1
ATOM 1084 O O . GLY A 1 139 ? 23.930 -8.429 -3.084 1.00 53.97 139 GLY A O 1
ATOM 1085 N N . LEU A 1 140 ? 24.400 -6.232 -3.019 1.00 53.97 140 LEU A N 1
ATOM 1086 C CA . LEU A 1 140 ? 25.116 -6.148 -4.302 1.00 53.97 140 LEU A CA 1
ATOM 1087 C C . LEU A 1 140 ? 26.634 -6.372 -4.162 1.00 53.97 140 LEU A C 1
ATOM 1089 O O . LEU A 1 140 ? 27.323 -6.491 -5.173 1.00 53.97 140 LEU A O 1
ATOM 1093 N N . TYR A 1 141 ? 27.165 -6.387 -2.932 1.00 47.66 141 TYR A N 1
ATOM 1094 C CA . TYR A 1 141 ? 28.593 -6.593 -2.651 1.00 47.66 141 TYR A CA 1
ATOM 1095 C C . TYR A 1 141 ? 28.969 -8.060 -2.362 1.00 47.66 141 TYR A C 1
ATOM 1097 O O . TYR A 1 141 ? 30.154 -8.339 -2.170 1.00 47.66 141 TYR A O 1
ATOM 1105 N N . ILE A 1 142 ? 27.995 -8.977 -2.314 1.00 45.12 142 ILE A N 1
ATOM 1106 C CA . ILE A 1 142 ? 28.184 -10.434 -2.164 1.00 45.12 142 ILE A CA 1
ATOM 1107 C C . ILE A 1 142 ? 27.829 -11.103 -3.488 1.00 45.12 142 ILE A C 1
ATOM 1109 O O . ILE A 1 142 ? 28.603 -11.990 -3.910 1.00 45.12 142 ILE A O 1
#

Secondary structure (DSSP, 8-state):
----HHHHHHHHHHHHHHHHHHHHHHHIIIIIHHHHHHHHHSPPPPPPPGGG-S-HHHHHHHHHHHHHHHHHHHHHHHHHHHHHHHHHHHHHHHHS-SS---HHHHHHHHHHHHHHHHHHHHHHHHHHHHHHHHHHHHHT--

Radius of gyration: 20.38 Å; Cα contacts (8 Å, |Δi|>4): 57; chains: 1; bounding box: 50×29×52 Å

Solvent-accessible surface area (backbone atoms only — not comparable to full-atom values): 8118 Å² total; per-residue (Å²): 137,84,87,54,65,68,60,55,50,52,53,52,49,51,50,43,68,74,44,38,73,64,51,48,69,44,40,43,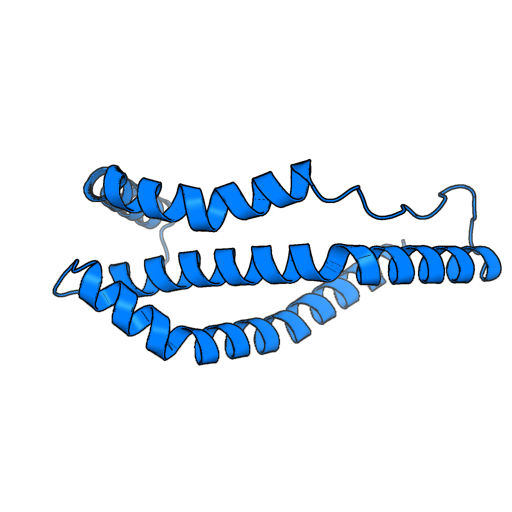68,19,52,46,42,32,56,54,47,44,73,73,73,51,77,81,77,79,73,80,66,85,85,56,70,94,40,64,71,57,52,52,52,46,51,52,52,42,50,52,50,42,69,75,46,40,65,58,55,52,52,29,49,53,40,30,52,49,37,52,44,38,52,49,40,44,68,72,42,85,87,60,87,43,68,66,61,22,49,56,51,27,66,72,44,42,67,62,51,52,52,50,50,52,63,53,46,54,60,54,52,53,51,52,51,61,57,48,53,65,66,73,77,112

pLDDT: mean 83.52, std 11.11, range [45.12, 94.31]

Nearest PDB structures (foldseek):
  7drw-assembly1_g  TM=3.125E-01  e=7.793E+00  Homo sapiens